Protein AF-A0A1Y4HK35-F1 (afdb_monomer_lite)

Secondary structure (DSSP, 8-state):
---SEES--SSPPPTT-SEEEEE-SS-EEEEEE-GGG-EEEEEEEEETTEEEEEEE-TTTTHHHHT-SSHHHHHHHHTTT-HHHHHHHHSTTS-EEEEPTTS-EEEEEEE-------HHHHHT-HHHHHHHHHHHHHHHHHHHHHHHH-S-HHHHHHHGGGB-

pLDDT: mean 89.92, std 7.28, range [55.41, 98.0]

Structure (mmCIF, N/CA/C/O backbone):
data_AF-A0A1Y4HK35-F1
#
_entry.id   AF-A0A1Y4HK35-F1
#
loop_
_atom_site.group_PDB
_atom_site.id
_atom_site.type_symbol
_atom_site.label_a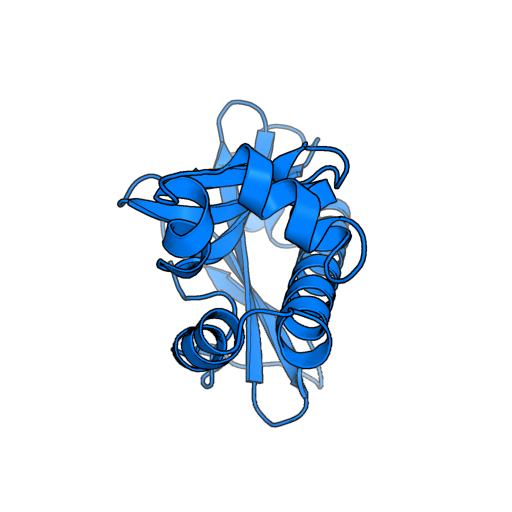tom_id
_atom_site.label_alt_id
_atom_site.label_comp_id
_atom_site.label_asym_id
_atom_site.label_entity_id
_atom_site.label_seq_id
_atom_site.pdbx_PDB_ins_code
_atom_site.Cartn_x
_atom_site.Cartn_y
_atom_site.Cartn_z
_atom_site.occupancy
_atom_site.B_iso_or_equiv
_atom_site.auth_seq_id
_atom_site.auth_comp_id
_atom_site.auth_asym_id
_atom_site.auth_atom_id
_atom_site.pdbx_PDB_model_num
ATOM 1 N N . MET A 1 1 ? 6.032 11.462 -5.127 1.00 88.12 1 MET A N 1
ATOM 2 C CA . MET A 1 1 ? 5.573 10.131 -5.578 1.00 88.12 1 MET A CA 1
ATOM 3 C C . MET A 1 1 ? 4.065 10.184 -5.784 1.00 88.12 1 MET A C 1
ATOM 5 O O . MET A 1 1 ? 3.454 11.137 -5.311 1.00 88.12 1 MET A O 1
ATOM 9 N N . ARG A 1 2 ? 3.468 9.275 -6.564 1.00 91.75 2 ARG A N 1
ATOM 10 C CA . ARG A 1 2 ? 2.007 9.292 -6.769 1.00 91.75 2 ARG A CA 1
ATOM 11 C C . ARG A 1 2 ? 1.309 8.571 -5.609 1.00 91.75 2 ARG A C 1
ATOM 13 O O . ARG A 1 2 ? 1.859 7.581 -5.142 1.00 91.75 2 ARG A O 1
ATOM 20 N N . PRO A 1 3 ? 0.118 9.005 -5.164 1.00 92.81 3 PRO A N 1
ATOM 21 C CA . PRO A 1 3 ? -0.661 8.251 -4.185 1.00 92.81 3 PRO A CA 1
ATOM 22 C C . PRO A 1 3 ? -0.900 6.799 -4.620 1.00 92.81 3 PRO A C 1
ATOM 24 O O . PRO A 1 3 ? -1.019 6.509 -5.812 1.00 92.81 3 PRO A O 1
ATOM 27 N N . PHE A 1 4 ? -1.013 5.901 -3.642 1.00 94.50 4 PHE A N 1
ATOM 28 C CA . PHE A 1 4 ? -1.179 4.459 -3.822 1.00 94.50 4 PHE A CA 1
ATOM 29 C C . PHE A 1 4 ? -2.345 4.104 -4.749 1.00 94.50 4 PHE A C 1
ATOM 31 O O . PHE A 1 4 ? -2.208 3.199 -5.565 1.00 94.50 4 PHE A O 1
ATOM 38 N N . ILE A 1 5 ? -3.475 4.813 -4.664 1.00 93.31 5 ILE A N 1
ATOM 39 C CA . ILE A 1 5 ? -4.615 4.609 -5.565 1.00 93.31 5 ILE A CA 1
ATOM 40 C C . ILE A 1 5 ? -4.724 5.795 -6.520 1.00 93.31 5 ILE A C 1
ATOM 42 O O . ILE A 1 5 ? -4.788 6.948 -6.097 1.00 93.31 5 ILE A O 1
ATOM 46 N N . GLN A 1 6 ? -4.788 5.507 -7.817 1.00 91.94 6 GLN A N 1
ATOM 47 C CA . GLN A 1 6 ? -4.930 6.504 -8.879 1.00 91.94 6 GLN A CA 1
ATOM 48 C C . GLN A 1 6 ? -6.112 6.181 -9.789 1.00 91.94 6 GLN A C 1
ATOM 50 O O . GLN A 1 6 ? -6.414 5.012 -10.043 1.00 91.94 6 GLN A O 1
ATOM 55 N N . ARG A 1 7 ? -6.746 7.216 -10.350 1.00 90.62 7 ARG A N 1
ATOM 56 C CA . ARG A 1 7 ? -7.714 7.059 -11.458 1.00 90.62 7 ARG A CA 1
ATOM 57 C C . ARG A 1 7 ? -7.062 7.039 -12.836 1.00 90.62 7 ARG A C 1
ATOM 59 O O . ARG A 1 7 ? -7.694 6.656 -13.817 1.00 90.62 7 ARG A O 1
ATOM 66 N N . THR A 1 8 ? -5.803 7.457 -12.923 1.00 90.75 8 THR A N 1
ATOM 67 C CA . THR A 1 8 ? -5.049 7.487 -14.175 1.00 90.75 8 THR A CA 1
ATOM 68 C C . THR A 1 8 ? -3.822 6.590 -14.083 1.00 90.75 8 THR A C 1
ATOM 70 O O . THR A 1 8 ? -3.077 6.608 -13.105 1.00 90.75 8 THR A O 1
ATOM 73 N N . ALA A 1 9 ? -3.595 5.797 -15.130 1.00 88.44 9 ALA A N 1
ATOM 74 C CA . ALA A 1 9 ? -2.435 4.916 -15.206 1.00 88.44 9 ALA A CA 1
ATOM 75 C C . ALA A 1 9 ? -1.120 5.704 -15.224 1.00 88.44 9 ALA A C 1
ATOM 77 O O . ALA A 1 9 ? -0.148 5.326 -14.571 1.00 88.44 9 ALA A O 1
ATOM 78 N N . GLY A 1 10 ? -1.086 6.796 -15.998 1.00 88.31 10 GLY A N 1
ATOM 79 C CA . GLY A 1 10 ? 0.145 7.523 -16.321 1.00 88.31 10 GLY A CA 1
ATOM 80 C C . GLY A 1 10 ? 1.108 6.744 -17.230 1.00 88.31 10 GLY A C 1
ATOM 81 O O . GLY A 1 10 ? 2.196 7.237 -17.505 1.00 88.31 10 GLY A O 1
ATOM 82 N N . ALA A 1 11 ? 0.721 5.549 -17.689 1.00 87.12 11 ALA A N 1
ATOM 83 C CA . ALA A 1 11 ? 1.512 4.664 -18.538 1.00 87.12 11 ALA A CA 1
ATOM 84 C C . ALA A 1 11 ? 0.618 3.816 -19.456 1.00 87.12 11 ALA A C 1
ATOM 86 O O . ALA A 1 11 ? -0.577 3.644 -19.197 1.00 87.12 11 ALA A O 1
ATOM 87 N N . THR A 1 12 ? 1.218 3.262 -20.508 1.00 89.44 12 THR A N 1
ATOM 88 C CA . THR A 1 12 ? 0.552 2.355 -21.451 1.00 89.44 12 THR A CA 1
ATOM 89 C C . THR A 1 12 ? 0.796 0.907 -21.048 1.00 89.44 12 THR A C 1
ATOM 91 O O . THR A 1 12 ? 1.933 0.506 -20.832 1.00 89.44 12 THR A O 1
ATOM 94 N N . PHE A 1 13 ? -0.262 0.099 -21.026 1.00 91.62 13 PHE A N 1
ATOM 95 C CA . PHE A 1 13 ? -0.157 -1.339 -20.788 1.00 91.62 13 PHE A CA 1
ATOM 96 C C . PHE A 1 13 ? -0.114 -2.093 -22.111 1.00 91.62 13 PHE A C 1
ATOM 98 O O . PHE A 1 13 ? -0.999 -1.929 -22.952 1.00 91.62 13 PHE A O 1
ATOM 105 N N . THR A 1 14 ? 0.885 -2.948 -22.280 1.00 86.38 14 THR A N 1
ATOM 106 C CA . THR A 1 14 ? 1.069 -3.761 -23.484 1.00 86.38 14 THR A CA 1
ATOM 107 C C . THR A 1 14 ? 0.354 -5.106 -23.360 1.00 86.38 14 THR A C 1
ATOM 109 O O . THR A 1 14 ? 0.247 -5.662 -22.271 1.00 86.38 14 THR A O 1
ATOM 112 N N . CYS A 1 15 ? -0.160 -5.624 -24.481 1.00 82.94 15 CYS A N 1
ATOM 113 C CA . CYS A 1 15 ? -0.577 -7.024 -24.667 1.00 82.94 15 CYS A CA 1
ATOM 114 C C . CYS A 1 15 ? -1.416 -7.653 -23.533 1.00 82.94 15 CYS A C 1
ATOM 116 O O . CYS A 1 15 ? -1.201 -8.802 -23.166 1.00 82.94 15 CYS A O 1
ATOM 118 N N . GLY A 1 16 ? -2.372 -6.913 -22.964 1.00 81.56 16 GLY A N 1
ATOM 119 C CA . GLY A 1 16 ? -3.230 -7.434 -21.891 1.00 81.56 16 GLY A CA 1
ATOM 120 C C . GLY A 1 16 ? -2.576 -7.498 -20.505 1.00 81.56 16 GLY A C 1
ATOM 121 O O . GLY A 1 16 ? -3.235 -7.932 -19.566 1.00 81.56 16 GLY A O 1
ATOM 122 N N . SER A 1 17 ? -1.341 -7.008 -20.347 1.00 88.06 17 SER A N 1
ATOM 123 C CA . SER A 1 17 ? -0.649 -6.948 -19.057 1.00 88.06 17 SER A CA 1
ATOM 124 C C . SER A 1 17 ? -1.459 -6.182 -18.003 1.00 88.06 17 SER A C 1
ATOM 126 O O . SER A 1 17 ? -2.085 -5.145 -18.289 1.00 88.06 17 SER A O 1
ATOM 128 N N . SER A 1 18 ? -1.419 -6.696 -16.774 1.00 91.94 18 SER A N 1
ATOM 129 C CA . SER A 1 18 ? -1.931 -6.067 -15.553 1.00 91.94 18 SER A CA 1
ATOM 130 C C . SER A 1 18 ? -0.920 -5.123 -14.900 1.00 91.94 18 SER A C 1
ATOM 132 O O . SER A 1 18 ? -1.316 -4.345 -14.036 1.00 91.94 18 SER A O 1
ATOM 134 N N . LEU A 1 19 ? 0.342 -5.138 -15.337 1.00 94.50 19 LEU A N 1
ATOM 135 C CA . LEU A 1 19 ? 1.432 -4.322 -14.808 1.00 94.50 19 LEU A CA 1
ATOM 136 C C . LEU A 1 19 ? 2.051 -3.446 -15.906 1.00 94.50 19 LEU A C 1
ATOM 138 O O . LEU A 1 19 ? 2.266 -3.887 -17.038 1.00 94.50 19 LEU A O 1
ATOM 142 N N . SER A 1 20 ? 2.360 -2.202 -15.553 1.00 95.31 20 SER A N 1
ATOM 143 C CA . SER A 1 20 ? 3.189 -1.287 -16.334 1.00 95.31 20 SER A CA 1
ATOM 144 C C . SER A 1 20 ? 4.217 -0.615 -15.429 1.00 95.31 20 SER A C 1
ATOM 146 O O . SER A 1 20 ? 4.016 -0.497 -14.223 1.00 95.31 20 SER A O 1
ATOM 148 N N . LEU A 1 21 ? 5.311 -0.146 -16.022 1.00 94.75 21 LEU A N 1
ATOM 149 C CA . LEU A 1 21 ? 6.431 0.475 -15.319 1.00 94.75 21 LEU A CA 1
ATOM 150 C C . LEU A 1 21 ? 6.566 1.936 -15.740 1.00 94.75 21 LEU A C 1
ATOM 152 O O . LEU A 1 21 ? 6.464 2.245 -16.929 1.00 94.75 21 LEU A O 1
ATOM 156 N N . ILE A 1 22 ? 6.840 2.826 -14.789 1.00 94.88 22 ILE A N 1
ATOM 157 C CA . ILE A 1 22 ? 7.289 4.192 -15.079 1.00 94.88 22 ILE A CA 1
ATOM 158 C C . ILE A 1 22 ? 8.643 4.408 -14.422 1.00 94.88 22 ILE A C 1
ATOM 160 O O . ILE A 1 22 ? 8.771 4.345 -13.202 1.00 94.88 22 ILE A O 1
ATOM 164 N N . PHE A 1 23 ? 9.649 4.716 -15.234 1.00 93.75 23 PHE A N 1
ATOM 165 C CA . PHE A 1 23 ? 10.972 5.076 -14.745 1.00 93.75 23 PHE A CA 1
ATOM 166 C C . PHE A 1 23 ? 10.999 6.559 -14.385 1.00 93.75 23 PHE A C 1
ATOM 168 O O . PHE A 1 23 ? 10.716 7.426 -15.216 1.00 93.75 23 PHE A O 1
ATOM 175 N N . ARG A 1 24 ? 11.341 6.855 -13.133 1.00 92.62 24 ARG A N 1
ATOM 176 C CA . ARG A 1 24 ? 11.659 8.203 -12.662 1.00 92.62 24 ARG A CA 1
ATOM 177 C C . ARG A 1 24 ? 13.157 8.294 -12.411 1.00 92.62 24 ARG A C 1
ATOM 179 O O . ARG A 1 24 ? 13.869 7.297 -12.437 1.00 92.62 24 ARG A O 1
ATOM 186 N N . LYS A 1 25 ? 13.632 9.517 -12.173 1.00 88.88 25 LYS A N 1
ATOM 187 C CA . LYS A 1 25 ? 15.055 9.786 -11.940 1.00 88.88 25 LYS A CA 1
ATOM 188 C C . LYS A 1 25 ? 15.631 8.939 -10.796 1.00 88.88 25 LYS A C 1
ATOM 190 O O . LYS A 1 25 ? 16.723 8.408 -10.944 1.00 88.88 25 LYS A O 1
ATOM 195 N N . ASP A 1 26 ? 14.881 8.811 -9.701 1.00 88.94 26 ASP A N 1
ATOM 196 C CA . ASP A 1 26 ? 15.382 8.239 -8.442 1.00 88.94 26 ASP A CA 1
ATOM 197 C C . ASP A 1 26 ? 14.604 6.988 -7.980 1.00 88.94 26 ASP A C 1
ATOM 199 O O . ASP A 1 26 ? 14.903 6.432 -6.929 1.00 88.94 26 ASP A O 1
ATOM 203 N N . TYR A 1 27 ? 13.576 6.562 -8.721 1.00 92.88 27 TYR A N 1
ATOM 204 C CA . TYR A 1 27 ? 12.713 5.429 -8.362 1.00 92.88 27 TYR A CA 1
ATOM 205 C C . TYR A 1 27 ? 11.961 4.886 -9.584 1.00 92.88 27 TYR A C 1
ATOM 207 O O . TYR A 1 27 ? 11.912 5.523 -10.639 1.00 92.88 27 TYR A O 1
ATOM 215 N N . ILE A 1 28 ? 11.337 3.721 -9.433 1.00 95.12 28 ILE A N 1
ATOM 216 C CA . ILE A 1 28 ? 10.404 3.149 -10.413 1.00 95.12 28 ILE A CA 1
ATOM 217 C C . ILE A 1 28 ? 9.006 3.118 -9.812 1.00 95.12 28 ILE A C 1
ATOM 219 O O . ILE A 1 28 ? 8.845 2.873 -8.623 1.00 95.12 28 ILE A O 1
ATOM 223 N N . GLU A 1 29 ? 7.990 3.362 -10.630 1.00 96.75 29 GLU A N 1
ATOM 224 C CA . GLU A 1 29 ? 6.596 3.126 -10.268 1.00 96.75 29 GLU A CA 1
ATOM 225 C C . GLU A 1 29 ? 6.117 1.834 -10.933 1.00 96.75 29 GLU A C 1
ATOM 227 O O . GLU A 1 29 ? 6.039 1.754 -12.162 1.00 96.75 29 GLU A O 1
ATOM 232 N N . TYR A 1 30 ? 5.767 0.844 -10.118 1.00 97.12 30 TYR A N 1
ATOM 233 C CA . TYR A 1 30 ? 4.970 -0.304 -10.518 1.00 97.12 30 TYR A CA 1
ATOM 234 C C . TYR A 1 30 ? 3.497 0.107 -10.523 1.00 97.12 30 TYR A C 1
ATOM 236 O O . TYR A 1 30 ? 2.930 0.455 -9.485 1.00 97.12 30 TYR A O 1
ATOM 244 N N . VAL A 1 31 ? 2.890 0.106 -11.708 1.00 97.31 31 VAL A N 1
ATOM 245 C CA . VAL A 1 31 ? 1.504 0.518 -11.942 1.00 97.31 31 VAL A CA 1
ATOM 246 C C . VAL A 1 31 ? 0.664 -0.720 -12.218 1.00 97.31 31 VAL A C 1
ATOM 248 O O . VAL A 1 31 ? 0.692 -1.268 -13.321 1.00 97.31 31 VAL A O 1
ATOM 251 N N . PHE A 1 32 ? -0.114 -1.140 -11.229 1.00 96.56 32 PHE A N 1
ATOM 252 C CA . PHE A 1 32 ? -0.989 -2.303 -11.311 1.00 96.56 32 PHE A CA 1
ATOM 253 C C . PHE A 1 32 ? -2.407 -1.890 -11.701 1.00 96.56 32 PHE A C 1
ATOM 255 O O . PHE A 1 32 ? -2.987 -0.986 -11.100 1.00 96.56 32 PHE A O 1
ATOM 262 N N . LYS A 1 33 ? -3.003 -2.562 -12.688 1.00 95.25 33 LYS A N 1
ATOM 263 C CA . LYS A 1 33 ? -4.431 -2.427 -13.003 1.00 95.25 33 LYS A CA 1
ATOM 264 C C . LYS A 1 33 ? -5.271 -3.024 -11.885 1.00 95.25 33 LYS A C 1
ATOM 266 O O . LYS A 1 33 ? -5.120 -4.194 -11.548 1.00 95.25 33 LYS A O 1
ATOM 271 N N . LEU A 1 34 ? -6.217 -2.238 -11.387 1.00 92.56 34 LEU A N 1
ATOM 272 C CA . LEU A 1 34 ? -7.253 -2.685 -10.465 1.00 92.56 34 LEU A CA 1
ATOM 273 C C . LEU A 1 34 ? -8.615 -2.683 -11.168 1.00 92.56 34 LEU A C 1
ATOM 275 O O . LEU A 1 34 ? -8.788 -2.171 -12.278 1.00 92.56 34 LEU A O 1
ATOM 279 N N . GLN A 1 35 ? -9.616 -3.259 -10.511 1.00 86.56 35 GLN A N 1
ATOM 280 C CA . GLN A 1 35 ? -10.988 -3.216 -11.008 1.00 86.56 35 GLN A CA 1
ATOM 281 C C . GLN A 1 35 ? -11.564 -1.791 -10.957 1.00 86.56 35 GLN A C 1
ATOM 283 O O . GLN A 1 35 ? -11.138 -0.949 -10.168 1.00 86.56 35 GLN A O 1
ATOM 288 N N . GLY A 1 36 ? -12.567 -1.522 -11.797 1.00 84.50 36 GLY A N 1
ATOM 289 C CA . GLY A 1 36 ? -13.308 -0.256 -11.770 1.00 84.50 36 GLY A CA 1
ATOM 290 C C . GLY A 1 36 ? -12.544 0.958 -12.311 1.00 84.50 36 GLY A C 1
ATOM 291 O O . GLY A 1 36 ? -12.919 2.085 -12.003 1.00 84.50 36 GLY A O 1
ATOM 292 N N . GLY A 1 37 ? -11.485 0.742 -13.100 1.00 88.56 37 GLY A N 1
ATOM 293 C CA . GLY A 1 37 ? -10.690 1.821 -13.700 1.00 88.56 37 GLY A CA 1
ATOM 294 C C . GLY A 1 37 ? -9.699 2.482 -12.739 1.00 88.56 37 GLY A C 1
ATOM 295 O O . GLY A 1 3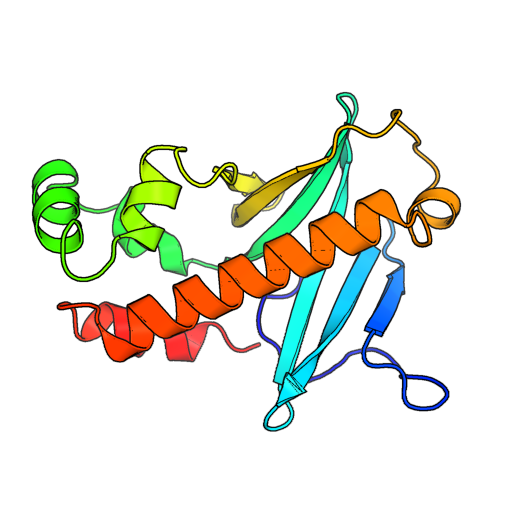7 ? -9.225 3.580 -13.021 1.00 88.56 37 GLY A O 1
ATOM 296 N N . PHE A 1 38 ? -9.399 1.831 -11.614 1.00 92.00 38 PHE A N 1
ATOM 297 C CA . PHE A 1 38 ? -8.378 2.270 -10.668 1.00 92.00 38 PHE A CA 1
ATOM 298 C C . PHE A 1 38 ? -7.035 1.593 -10.938 1.00 92.00 38 PHE A C 1
ATOM 300 O O . PHE A 1 38 ? -6.962 0.531 -11.559 1.00 92.00 38 PHE A O 1
ATOM 307 N N .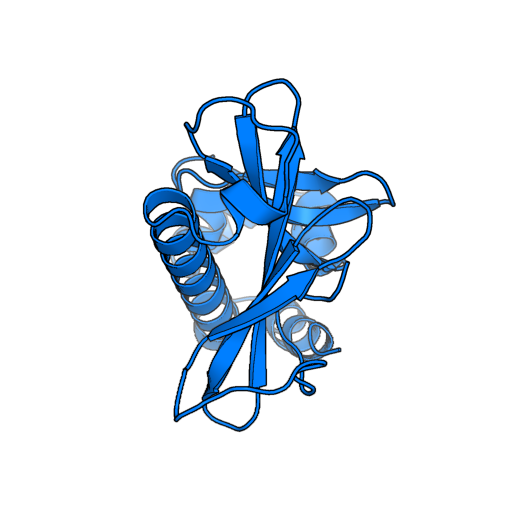 TYR A 1 39 ? -5.975 2.203 -10.422 1.00 95.25 39 TYR A N 1
ATOM 308 C CA . TYR A 1 39 ? -4.616 1.689 -10.496 1.00 95.25 39 TYR A CA 1
ATOM 309 C C . TYR A 1 39 ? -3.965 1.729 -9.117 1.00 95.25 39 TYR A C 1
ATOM 311 O O . TYR A 1 39 ? -4.142 2.703 -8.384 1.00 95.25 39 TYR A O 1
ATOM 319 N N . GLY A 1 40 ? -3.231 0.671 -8.781 1.00 95.94 40 GLY A N 1
ATOM 320 C CA . GLY A 1 40 ? -2.403 0.574 -7.584 1.00 95.94 40 GLY A CA 1
ATOM 321 C C . GLY A 1 40 ? -0.964 0.944 -7.920 1.00 95.94 40 GLY A C 1
ATOM 322 O O . GLY A 1 40 ? -0.409 0.404 -8.875 1.00 95.94 40 GLY A O 1
ATOM 323 N N . ILE A 1 41 ? -0.371 1.862 -7.164 1.00 96.94 41 ILE A N 1
ATOM 324 C CA . ILE A 1 41 ? 0.985 2.363 -7.391 1.00 96.94 41 ILE A CA 1
ATOM 325 C C . ILE A 1 41 ? 1.891 1.928 -6.245 1.00 96.94 41 ILE A C 1
ATOM 327 O O . ILE A 1 41 ? 1.693 2.339 -5.101 1.00 96.94 41 ILE A O 1
ATOM 331 N N . ILE A 1 42 ? 2.916 1.145 -6.569 1.00 97.81 42 ILE A N 1
ATOM 332 C CA . ILE A 1 42 ? 4.008 0.809 -5.653 1.00 97.81 42 ILE A CA 1
ATOM 333 C C . ILE A 1 42 ? 5.298 1.416 -6.197 1.00 97.81 42 ILE A C 1
ATOM 335 O O . ILE A 1 42 ? 5.615 1.269 -7.374 1.00 97.81 42 ILE A O 1
ATOM 339 N N . HIS A 1 43 ? 6.053 2.103 -5.349 1.00 96.31 43 HIS A N 1
ATOM 340 C CA . HIS A 1 43 ? 7.325 2.715 -5.716 1.00 96.31 43 HIS A CA 1
ATOM 341 C C . HIS A 1 43 ? 8.467 1.798 -5.310 1.00 96.31 43 HIS A C 1
ATOM 343 O O . HIS A 1 43 ? 8.527 1.394 -4.154 1.00 96.31 43 HIS A O 1
ATOM 349 N N . LEU A 1 44 ? 9.387 1.522 -6.225 1.00 95.25 44 LEU A N 1
ATOM 350 C CA . LEU A 1 44 ? 10.679 0.926 -5.919 1.00 95.25 44 LEU A CA 1
ATOM 351 C C . LEU A 1 44 ? 11.723 2.025 -5.769 1.00 95.25 44 LEU A C 1
ATOM 353 O O . LEU A 1 44 ? 12.025 2.733 -6.731 1.00 95.25 44 LEU A O 1
ATOM 357 N N . ILE A 1 45 ? 12.285 2.136 -4.575 1.00 92.31 45 ILE A N 1
ATOM 358 C CA . ILE A 1 45 ? 13.265 3.145 -4.198 1.00 92.31 45 ILE A CA 1
ATOM 359 C C . ILE A 1 45 ? 14.570 2.427 -3.842 1.00 92.31 45 ILE A C 1
ATOM 361 O O . ILE A 1 45 ? 14.605 1.693 -2.849 1.00 92.31 45 ILE A O 1
ATOM 365 N N . PRO A 1 46 ? 15.657 2.649 -4.595 1.00 87.31 46 PRO A N 1
ATOM 366 C CA . PRO A 1 46 ? 16.965 2.157 -4.202 1.00 87.31 46 PRO A CA 1
ATOM 367 C C . PRO A 1 46 ? 17.456 2.822 -2.925 1.00 87.31 46 PRO A C 1
ATOM 369 O O . PRO A 1 46 ? 17.439 4.049 -2.805 1.00 87.31 46 PRO A O 1
ATOM 372 N N . ALA A 1 47 ? 17.937 2.016 -1.984 1.00 77.62 47 ALA A N 1
ATOM 373 C CA . ALA A 1 47 ? 18.600 2.489 -0.781 1.00 77.62 47 ALA A CA 1
ATO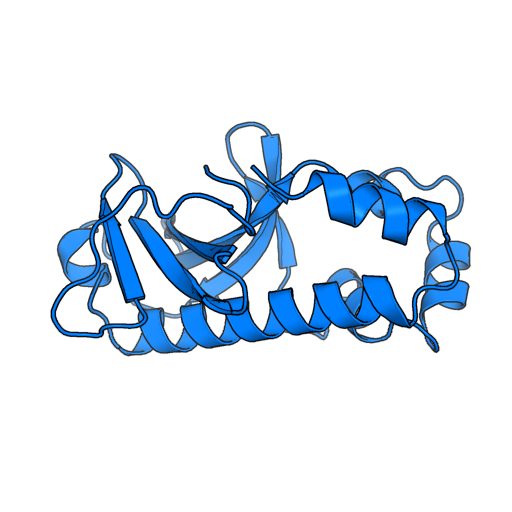M 374 C C . ALA A 1 47 ? 19.960 1.797 -0.601 1.00 77.62 47 ALA A C 1
ATOM 376 O O . ALA A 1 47 ? 20.260 0.771 -1.213 1.00 77.62 47 ALA A O 1
ATOM 377 N N . ALA A 1 48 ? 20.814 2.403 0.226 1.00 70.06 48 ALA A N 1
ATOM 378 C CA . ALA A 1 48 ? 22.160 1.893 0.490 1.00 70.06 48 ALA A CA 1
ATOM 379 C C . ALA A 1 48 ? 22.136 0.506 1.157 1.00 70.06 48 ALA A C 1
ATOM 381 O O . ALA A 1 48 ? 22.984 -0.331 0.859 1.00 70.06 48 ALA A O 1
ATOM 382 N N . ASP A 1 49 ? 21.125 0.259 1.992 1.00 72.56 49 ASP A N 1
ATOM 383 C CA . ASP A 1 49 ? 20.990 -0.954 2.804 1.00 72.56 49 ASP A CA 1
ATOM 384 C C . ASP A 1 49 ? 20.046 -2.001 2.180 1.00 72.56 49 ASP A C 1
ATOM 386 O O . ASP A 1 49 ? 19.683 -2.979 2.829 1.00 72.56 49 ASP A O 1
ATOM 390 N N . GLY A 1 50 ? 19.620 -1.798 0.929 1.00 79.31 50 GLY A N 1
ATOM 391 C CA . GLY A 1 50 ? 18.656 -2.661 0.244 1.00 79.31 50 GLY A CA 1
ATOM 392 C C . GLY A 1 50 ? 17.665 -1.878 -0.610 1.00 79.31 50 GLY A C 1
ATOM 393 O O . GLY A 1 50 ? 17.744 -0.659 -0.735 1.00 79.31 50 GLY A O 1
ATOM 394 N N . GLN A 1 51 ? 16.726 -2.580 -1.235 1.00 89.56 51 GLN A N 1
ATOM 395 C CA . GLN A 1 51 ? 15.686 -1.950 -2.047 1.00 89.56 51 GLN A CA 1
ATOM 396 C C . GLN A 1 51 ? 14.429 -1.760 -1.201 1.00 89.56 51 GLN A C 1
ATOM 398 O O . GLN A 1 51 ? 14.014 -2.682 -0.504 1.00 89.56 51 GLN A O 1
ATOM 403 N N . MET A 1 52 ? 13.795 -0.593 -1.274 1.00 93.06 52 MET A N 1
ATOM 404 C CA . MET A 1 52 ? 12.553 -0.319 -0.556 1.00 93.06 52 MET A CA 1
ATOM 405 C C . MET A 1 52 ? 11.381 -0.270 -1.530 1.00 93.06 52 MET A C 1
ATOM 407 O O . MET A 1 52 ? 11.413 0.461 -2.517 1.00 93.06 52 MET A O 1
ATOM 411 N N . LEU A 1 53 ? 10.314 -0.990 -1.206 1.00 96.12 53 LEU A N 1
ATOM 412 C CA . LEU A 1 53 ? 9.004 -0.805 -1.814 1.00 96.12 53 LEU A CA 1
ATOM 413 C C . LEU A 1 53 ? 8.172 0.140 -0.953 1.00 96.12 53 LEU A C 1
ATOM 415 O O . LEU A 1 53 ? 8.196 0.038 0.273 1.00 96.12 53 LEU A O 1
ATOM 419 N N . PHE A 1 54 ? 7.435 1.053 -1.579 1.00 96.88 54 PHE A N 1
ATOM 420 C CA . PHE A 1 54 ? 6.676 2.088 -0.883 1.00 96.88 54 PHE A CA 1
ATOM 421 C C . PHE A 1 54 ? 5.323 2.360 -1.548 1.00 96.88 54 PHE A C 1
ATOM 423 O O . PHE A 1 54 ? 5.245 2.725 -2.722 1.00 96.88 54 PHE A O 1
ATOM 430 N N . ALA A 1 55 ? 4.248 2.236 -0.776 1.00 97.19 55 ALA A N 1
ATOM 431 C CA . ALA A 1 55 ? 2.911 2.689 -1.131 1.00 97.19 55 ALA A CA 1
ATOM 432 C C . ALA A 1 55 ? 2.652 4.039 -0.452 1.00 97.19 55 ALA A C 1
ATOM 434 O O . ALA A 1 55 ? 2.663 4.122 0.775 1.00 97.19 55 ALA A O 1
ATOM 435 N N . ASP A 1 56 ? 2.407 5.088 -1.235 1.00 95.12 56 ASP A N 1
ATOM 436 C CA . ASP A 1 56 ? 2.141 6.434 -0.715 1.00 95.12 56 ASP A CA 1
ATOM 437 C C . ASP A 1 56 ? 0.681 6.541 -0.244 1.00 95.12 56 ASP A C 1
ATOM 439 O O . ASP A 1 56 ? -0.244 6.439 -1.048 1.00 95.12 56 ASP A O 1
ATOM 443 N N . TRP A 1 57 ? 0.460 6.739 1.056 1.00 94.25 57 TRP A N 1
ATOM 444 C CA . TRP A 1 57 ? -0.879 6.882 1.641 1.00 94.25 57 TRP A CA 1
ATOM 445 C C . TRP A 1 57 ? -1.211 8.343 1.975 1.00 94.25 57 TRP A C 1
ATOM 447 O O . TRP A 1 57 ? -2.137 8.614 2.744 1.00 94.25 57 TRP A O 1
ATOM 457 N N . GLY A 1 58 ? -0.470 9.297 1.405 1.00 89.88 58 GLY A N 1
ATOM 458 C CA . GLY A 1 58 ? -0.680 10.720 1.623 1.00 89.88 58 GLY A CA 1
ATOM 459 C C . GLY A 1 58 ? -0.619 11.082 3.105 1.00 89.88 58 GLY A C 1
ATOM 460 O O . GLY A 1 58 ? 0.314 10.722 3.815 1.00 89.88 58 GLY A O 1
ATOM 461 N N . ASP A 1 59 ? -1.627 11.797 3.591 1.00 87.69 59 ASP A N 1
ATOM 462 C CA . ASP A 1 59 ? -1.751 12.200 4.993 1.00 87.69 59 ASP A CA 1
ATOM 463 C C . ASP A 1 59 ? -2.671 11.278 5.810 1.00 87.69 59 ASP A C 1
ATOM 465 O O . ASP A 1 59 ? -2.941 11.558 6.979 1.00 87.69 59 ASP A O 1
ATOM 469 N N . TYR A 1 60 ? -3.148 10.167 5.239 1.00 90.69 60 TYR A N 1
ATOM 470 C CA . TYR A 1 60 ? -4.198 9.353 5.854 1.00 90.69 60 TYR A CA 1
ATOM 471 C C . TYR A 1 60 ? -3.830 8.886 7.268 1.00 90.69 60 TYR A C 1
ATOM 473 O O . TYR A 1 60 ? -4.618 9.013 8.209 1.00 90.69 60 TYR A O 1
ATOM 481 N N . PHE A 1 61 ? -2.594 8.418 7.449 1.00 90.06 61 PHE A N 1
ATOM 482 C CA . PHE A 1 61 ? -2.118 7.919 8.737 1.00 90.06 61 PHE A CA 1
ATOM 483 C C . PHE A 1 61 ? -1.827 9.013 9.780 1.00 90.06 61 PHE A C 1
ATOM 485 O O . PHE A 1 61 ? -1.590 8.684 10.943 1.00 90.06 61 PHE A O 1
ATOM 492 N N . GLN A 1 62 ? -1.947 10.303 9.439 1.00 87.81 62 GLN A N 1
ATOM 493 C CA . GLN A 1 62 ? -1.927 11.386 10.435 1.00 87.81 62 GLN A CA 1
ATOM 494 C C . GLN A 1 62 ? -3.081 11.267 11.439 1.00 87.81 62 GLN A C 1
ATOM 496 O O . GLN A 1 62 ? -2.951 11.699 12.581 1.00 87.81 62 GLN A O 1
ATOM 501 N N . LEU A 1 63 ? -4.181 10.609 11.051 1.00 85.38 63 LEU A N 1
ATOM 502 C CA . LEU A 1 63 ? -5.276 10.245 11.957 1.00 85.38 63 LEU A CA 1
ATOM 503 C C . LEU A 1 63 ? -4.833 9.369 13.134 1.00 85.38 63 LEU A C 1
ATOM 505 O O . LEU A 1 63 ? -5.501 9.363 14.165 1.00 85.38 63 LEU A O 1
ATOM 509 N N . ILE A 1 64 ? -3.751 8.608 12.951 1.00 85.75 64 ILE A N 1
ATOM 510 C CA . ILE A 1 64 ? -3.217 7.675 13.943 1.00 85.75 64 ILE A CA 1
ATOM 511 C C . ILE A 1 64 ? -2.047 8.316 14.683 1.00 85.75 64 ILE A C 1
ATOM 513 O O . ILE A 1 64 ? -2.056 8.371 15.908 1.00 85.75 64 ILE A O 1
ATOM 517 N N . ILE A 1 65 ? -1.066 8.840 13.940 1.00 83.56 65 ILE A N 1
ATOM 518 C CA . ILE A 1 65 ? 0.161 9.424 14.507 1.00 83.56 65 ILE A CA 1
ATOM 519 C C . ILE A 1 65 ? -0.155 10.662 15.356 1.00 83.56 65 ILE A C 1
ATOM 521 O O . ILE A 1 65 ? 0.448 10.860 16.406 1.00 83.56 65 ILE A O 1
ATOM 525 N N . GLY A 1 66 ? -1.111 11.486 14.920 1.00 81.25 66 GLY A N 1
ATOM 526 C CA . GLY A 1 66 ? -1.510 12.709 15.614 1.00 81.25 66 GLY A CA 1
ATOM 527 C C . GLY A 1 66 ? -2.617 12.518 16.654 1.00 81.25 66 GLY A C 1
ATOM 528 O O . GLY A 1 66 ? -3.179 13.510 17.112 1.00 81.25 66 GLY A O 1
ATOM 529 N N . HIS A 1 67 ? -3.000 11.281 16.992 1.00 87.75 67 HIS A N 1
ATOM 530 C CA . HIS A 1 67 ? -4.105 11.042 17.920 1.00 87.75 67 HIS A CA 1
ATOM 531 C C . HIS A 1 67 ? -3.689 11.304 19.376 1.00 87.75 67 HIS A C 1
ATOM 533 O O . HIS A 1 67 ? -2.703 10.752 19.853 1.00 87.75 67 HIS A O 1
ATOM 539 N N . ASN A 1 68 ? -4.487 12.085 20.113 1.00 87.38 68 ASN A N 1
ATOM 540 C CA . ASN A 1 68 ? -4.178 12.486 21.495 1.00 87.38 68 ASN A CA 1
ATOM 541 C C . ASN A 1 68 ? -4.152 11.313 22.498 1.00 87.38 68 ASN A C 1
ATOM 543 O O . ASN A 1 68 ? -3.479 11.389 23.519 1.00 87.38 68 ASN A O 1
ATOM 547 N N . GLU A 1 69 ? -4.893 10.236 22.221 1.00 90.75 69 GLU A N 1
ATOM 548 C CA . GLU A 1 69 ? -4.946 9.019 23.050 1.00 90.75 69 GLU A CA 1
ATOM 549 C C . GLU A 1 69 ? -4.619 7.776 22.192 1.00 90.75 69 GLU A C 1
ATOM 551 O O . GLU A 1 69 ? -5.538 7.052 21.792 1.00 90.75 69 GLU A O 1
ATOM 556 N N . PRO A 1 70 ? -3.350 7.534 21.821 1.00 87.44 70 PRO A N 1
ATOM 557 C CA . PRO A 1 70 ? -2.999 6.491 20.855 1.00 87.44 70 PRO A CA 1
ATOM 558 C C . PRO A 1 70 ? -3.283 5.079 21.386 1.00 87.44 70 PRO A C 1
ATOM 560 O O . PRO A 1 70 ? -3.823 4.252 20.661 1.00 87.44 70 PRO A O 1
ATOM 563 N N . GLU A 1 71 ? -3.022 4.802 22.666 1.00 89.62 71 GLU A N 1
ATOM 564 C CA . GLU A 1 71 ? -3.275 3.476 23.256 1.00 89.62 71 GLU A CA 1
ATOM 565 C C . GLU A 1 71 ? -4.761 3.101 23.248 1.00 89.62 71 GLU A C 1
ATOM 567 O O . GLU A 1 71 ? -5.141 1.974 22.929 1.00 89.62 71 GLU A O 1
ATOM 572 N N . LYS A 1 72 ? -5.626 4.067 23.570 1.00 92.38 72 LYS A N 1
ATOM 573 C CA . LYS A 1 72 ? -7.078 3.885 23.542 1.00 92.38 72 LYS A CA 1
ATOM 574 C C . LYS A 1 72 ? -7.575 3.662 22.119 1.00 92.38 72 LYS A C 1
ATOM 576 O O . LYS A 1 72 ? -8.413 2.789 21.905 1.00 92.38 72 LYS A O 1
ATOM 581 N N . LEU A 1 73 ? -7.033 4.412 21.155 1.00 91.81 73 LEU A N 1
ATOM 582 C CA . LEU A 1 73 ? -7.312 4.206 19.738 1.00 91.81 73 LEU A CA 1
ATOM 583 C C . LEU A 1 73 ? -6.937 2.781 19.304 1.00 91.81 73 LEU A C 1
ATOM 585 O O . LEU A 1 73 ? -7.761 2.119 18.677 1.00 91.81 73 LEU A O 1
ATOM 589 N N . MET A 1 74 ? -5.755 2.282 19.687 1.00 91.62 74 MET A N 1
ATOM 590 C CA . MET A 1 74 ? -5.339 0.912 19.359 1.00 91.62 74 MET A CA 1
ATOM 591 C C . MET A 1 74 ? -6.309 -0.126 19.930 1.00 91.62 74 MET A C 1
ATOM 593 O O . MET A 1 74 ? -6.810 -0.957 19.178 1.00 91.62 74 MET A O 1
ATOM 597 N N . ARG A 1 75 ? -6.700 -0.018 21.207 1.00 93.44 75 ARG A N 1
ATOM 598 C CA . ARG A 1 75 ? -7.684 -0.939 21.815 1.00 93.44 75 ARG A CA 1
ATOM 599 C C . ARG A 1 75 ? -9.027 -0.955 21.081 1.00 93.44 75 ARG A C 1
ATOM 601 O O . ARG A 1 75 ? -9.661 -1.997 20.954 1.00 93.44 75 ARG A O 1
ATOM 608 N N . MET A 1 76 ? -9.476 0.197 20.579 1.00 93.56 76 MET A N 1
ATOM 609 C CA . MET A 1 76 ? -10.713 0.285 19.792 1.00 93.56 76 MET A CA 1
ATOM 610 C C . MET A 1 76 ? -10.589 -0.363 18.406 1.00 93.56 76 MET A C 1
ATOM 612 O O . MET A 1 76 ? -11.604 -0.754 17.828 1.00 93.56 76 MET A O 1
ATOM 616 N N . LEU A 1 77 ? -9.371 -0.466 17.871 1.00 93.69 77 LEU A N 1
ATOM 617 C CA . LEU A 1 77 ? -9.075 -1.022 16.553 1.00 93.69 77 LEU A CA 1
ATOM 618 C C . LEU A 1 77 ? -8.710 -2.513 16.584 1.00 93.69 77 LEU A C 1
ATOM 620 O O . LEU A 1 77 ? -8.924 -3.170 15.573 1.00 93.69 77 LEU A O 1
ATOM 624 N N . GLU A 1 78 ? -8.258 -3.062 17.717 1.00 93.44 78 GLU A N 1
ATOM 625 C CA . GLU A 1 78 ? -7.832 -4.470 17.879 1.00 93.44 78 GLU A CA 1
ATOM 626 C C . GLU A 1 78 ? -8.757 -5.492 17.216 1.00 93.44 78 GLU A C 1
ATOM 628 O O . GLU A 1 78 ? -8.316 -6.324 16.426 1.00 93.44 78 GLU A O 1
ATOM 633 N N . LYS A 1 79 ? -10.057 -5.423 17.507 1.00 94.06 79 LYS A N 1
ATOM 634 C CA . LYS A 1 79 ? -11.039 -6.358 16.947 1.00 94.06 79 LYS A CA 1
ATOM 635 C C . LYS A 1 79 ? -11.530 -5.976 15.541 1.00 94.06 79 LYS A C 1
ATOM 637 O O . LYS A 1 79 ? -11.608 -6.868 14.695 1.00 94.06 79 LYS A O 1
ATOM 642 N N . PRO A 1 80 ? -11.941 -4.721 15.264 1.00 94.88 80 PRO A N 1
ATOM 643 C CA . PRO A 1 80 ? -12.499 -4.382 13.954 1.00 94.88 80 PRO A CA 1
ATOM 644 C C . PRO A 1 80 ? -11.447 -4.206 12.848 1.00 94.88 80 PRO A C 1
ATOM 646 O O . PRO A 1 80 ? -11.767 -4.465 11.688 1.00 94.88 80 PRO A O 1
ATOM 649 N N . CYS A 1 81 ? -10.226 -3.783 13.188 1.00 95.50 81 CYS A N 1
ATOM 650 C CA . CYS A 1 81 ? -9.162 -3.430 12.244 1.00 95.50 81 CYS A CA 1
ATOM 651 C C . CYS A 1 81 ? -7.807 -4.085 12.598 1.00 95.50 81 CYS A C 1
ATOM 653 O O . CYS A 1 81 ? -6.838 -3.371 12.885 1.00 95.50 81 CYS A O 1
ATOM 655 N N . PRO A 1 82 ? -7.714 -5.427 12.600 1.00 95.31 82 PRO A N 1
ATOM 656 C CA . PRO A 1 82 ? -6.480 -6.121 12.956 1.00 95.31 82 PRO A CA 1
ATOM 657 C C . PRO A 1 82 ? -5.298 -5.769 12.040 1.00 95.31 82 PRO A C 1
ATOM 659 O O . PRO A 1 82 ? -4.197 -5.603 12.549 1.00 95.31 82 PRO A O 1
ATOM 662 N N . LYS A 1 83 ? -5.490 -5.541 10.729 1.00 95.62 83 LYS A N 1
ATOM 663 C CA . LYS A 1 83 ? -4.371 -5.167 9.836 1.00 95.62 83 LYS A CA 1
ATOM 664 C C . LYS A 1 83 ? -3.805 -3.787 10.161 1.00 95.62 83 LYS A C 1
ATOM 666 O O . LYS A 1 83 ? -2.606 -3.563 10.012 1.00 95.62 83 LYS A O 1
ATOM 671 N N . VAL A 1 84 ? -4.642 -2.853 10.623 1.00 94.38 84 VAL A N 1
ATOM 672 C CA . VAL A 1 84 ? -4.145 -1.565 11.137 1.00 94.38 84 VAL A CA 1
ATOM 673 C C . VAL A 1 84 ? -3.263 -1.801 12.362 1.00 94.38 84 VAL A C 1
ATOM 675 O O . VAL A 1 84 ? -2.178 -1.233 12.438 1.00 94.38 84 VAL A O 1
ATOM 678 N N . ILE A 1 85 ? -3.682 -2.658 13.295 1.00 95.00 85 ILE A N 1
ATOM 679 C CA . ILE A 1 85 ? -2.869 -2.989 14.473 1.00 95.00 85 ILE A CA 1
ATOM 680 C C . ILE A 1 85 ? -1.563 -3.676 14.080 1.00 95.00 85 ILE A C 1
ATOM 682 O O . ILE A 1 85 ? -0.505 -3.282 14.570 1.00 95.00 85 ILE A O 1
ATOM 686 N N . ASP A 1 86 ? -1.604 -4.632 13.158 1.00 95.75 86 ASP A N 1
ATOM 687 C CA . ASP A 1 86 ? -0.412 -5.331 12.680 1.00 95.75 86 ASP A CA 1
ATOM 688 C C . ASP A 1 86 ? 0.581 -4.371 12.006 1.00 95.75 86 ASP A C 1
ATOM 690 O O . ASP A 1 86 ? 1.795 -4.521 12.157 1.00 95.75 86 ASP A O 1
ATOM 694 N N . LEU A 1 87 ? 0.093 -3.351 11.290 1.00 95.75 87 LEU A N 1
ATOM 695 C CA . LEU A 1 87 ? 0.942 -2.288 10.746 1.00 95.75 87 LEU A CA 1
ATOM 696 C C . LEU A 1 87 ? 1.601 -1.471 11.861 1.00 95.75 87 LEU A C 1
ATOM 698 O O . LEU A 1 87 ? 2.803 -1.226 11.824 1.00 95.75 87 LEU A O 1
ATOM 702 N N . MET A 1 88 ? 0.812 -1.037 12.845 1.00 92.06 88 MET A N 1
ATOM 703 C CA . MET A 1 88 ? 1.271 -0.123 13.896 1.00 92.06 88 MET A CA 1
ATOM 704 C C . MET A 1 88 ? 2.204 -0.797 14.907 1.00 92.06 88 MET A C 1
ATOM 706 O O . MET A 1 88 ? 3.058 -0.136 15.490 1.00 92.06 88 MET A O 1
ATOM 710 N N . THR A 1 89 ? 2.057 -2.105 15.104 1.00 90.75 89 THR A N 1
ATOM 711 C CA . THR A 1 89 ? 2.909 -2.916 15.988 1.00 90.75 89 THR A CA 1
ATOM 712 C C . THR A 1 89 ? 4.109 -3.530 15.267 1.00 90.75 89 THR A C 1
ATOM 714 O O . THR A 1 89 ? 4.976 -4.114 15.913 1.00 90.75 89 THR A O 1
ATOM 717 N N . GLY A 1 90 ? 4.169 -3.420 13.935 1.00 91.12 90 GLY A N 1
ATOM 718 C CA . GLY A 1 90 ? 5.203 -4.037 13.101 1.00 91.12 90 GLY A CA 1
ATOM 719 C C . GLY A 1 90 ? 5.002 -5.536 12.841 1.00 91.12 90 GLY A C 1
ATOM 720 O O . GLY A 1 90 ? 5.790 -6.133 12.109 1.00 91.12 90 GLY A O 1
ATOM 721 N N . ALA A 1 91 ? 3.940 -6.152 13.371 1.00 93.00 91 ALA A N 1
ATOM 722 C CA . ALA A 1 91 ? 3.637 -7.568 13.160 1.00 93.00 91 ALA A CA 1
ATOM 723 C C . ALA A 1 91 ? 3.318 -7.911 11.691 1.00 93.00 91 ALA A C 1
ATOM 725 O O . ALA A 1 91 ? 3.468 -9.058 11.279 1.00 93.00 91 ALA A O 1
ATOM 726 N N . SER A 1 92 ? 2.927 -6.921 10.879 1.00 93.00 92 SER A N 1
ATOM 727 C CA . SER A 1 92 ? 2.607 -7.127 9.459 1.00 93.00 92 SER A CA 1
ATOM 728 C C . SER A 1 92 ? 3.820 -7.412 8.561 1.00 93.00 92 SER A C 1
ATOM 730 O O . SER A 1 92 ? 3.636 -7.757 7.394 1.00 93.00 92 SER A O 1
ATOM 732 N N . GLY A 1 93 ? 5.047 -7.191 9.051 1.00 91.44 93 GLY A N 1
ATOM 733 C CA . GLY A 1 93 ? 6.261 -7.183 8.225 1.00 91.44 93 GLY A CA 1
ATOM 734 C C . GLY A 1 93 ? 6.405 -5.945 7.324 1.00 91.44 93 GLY A C 1
ATOM 735 O O . GLY A 1 93 ? 7.382 -5.831 6.587 1.00 91.44 93 GLY A O 1
ATOM 736 N N . ASN A 1 94 ? 5.456 -5.007 7.389 1.00 96.25 94 ASN A N 1
ATOM 737 C CA . ASN A 1 94 ? 5.524 -3.700 6.740 1.00 96.25 94 ASN A CA 1
ATOM 738 C C . ASN A 1 94 ? 5.614 -2.601 7.802 1.00 96.25 94 ASN A C 1
ATOM 740 O O . ASN A 1 94 ? 5.143 -2.767 8.929 1.00 96.25 94 ASN A O 1
ATOM 744 N N . SER A 1 95 ? 6.159 -1.454 7.408 1.00 94.69 95 SER A N 1
ATOM 745 C CA . SER A 1 95 ? 6.405 -0.329 8.308 1.00 94.69 95 SER A CA 1
ATOM 746 C C . SER A 1 95 ? 5.793 0.950 7.770 1.00 94.69 95 SER A C 1
ATOM 748 O O . SER A 1 95 ? 5.937 1.270 6.587 1.00 94.69 95 SER A O 1
ATOM 750 N N . LEU A 1 96 ? 5.162 1.718 8.654 1.00 94.31 96 LEU A N 1
ATOM 751 C CA . LEU A 1 96 ? 4.736 3.077 8.354 1.00 94.31 96 LEU A CA 1
ATOM 752 C C . LEU A 1 96 ? 5.952 4.012 8.391 1.00 94.31 96 LEU A C 1
ATOM 754 O O . LEU A 1 96 ? 6.624 4.112 9.417 1.00 94.31 96 LEU A O 1
ATOM 758 N N . VAL A 1 97 ? 6.246 4.685 7.279 1.00 93.12 97 VAL A N 1
ATOM 759 C CA . VAL A 1 97 ? 7.432 5.543 7.144 1.00 93.12 97 VAL A CA 1
ATOM 760 C C . VAL A 1 97 ? 7.106 6.856 6.451 1.00 93.12 97 VAL A C 1
ATOM 762 O O . VAL A 1 97 ? 6.246 6.923 5.571 1.00 93.12 97 VAL A O 1
ATOM 765 N N . THR A 1 98 ? 7.859 7.891 6.813 1.00 91.75 98 THR A N 1
ATOM 766 C CA . THR A 1 98 ? 7.895 9.157 6.081 1.00 91.75 98 THR A CA 1
ATOM 767 C C . THR A 1 98 ? 9.162 9.196 5.239 1.00 91.75 98 THR A C 1
ATOM 769 O O . THR A 1 98 ? 10.269 9.160 5.779 1.00 91.75 98 THR A O 1
ATOM 772 N N . ILE A 1 99 ? 9.018 9.277 3.920 1.00 88.62 99 ILE A N 1
ATOM 773 C CA . ILE A 1 99 ? 10.158 9.355 3.000 1.00 88.62 99 ILE A CA 1
ATOM 774 C C . ILE A 1 99 ? 10.602 10.806 2.763 1.00 88.62 99 ILE A C 1
ATOM 776 O O . ILE A 1 99 ? 9.932 11.772 3.147 1.00 88.62 99 ILE A O 1
ATOM 780 N N . ARG A 1 100 ? 11.757 10.976 2.102 1.00 77.75 100 ARG A N 1
ATOM 781 C CA . ARG A 1 100 ? 12.273 12.296 1.701 1.00 77.75 100 ARG A CA 1
ATOM 782 C C . ARG A 1 100 ? 11.221 13.026 0.860 1.00 77.75 100 ARG A C 1
ATOM 784 O O . ARG A 1 100 ? 10.787 12.517 -0.166 1.00 77.75 100 ARG A O 1
ATOM 791 N N . GLY A 1 101 ? 10.818 14.214 1.312 1.00 76.44 101 GLY A N 1
ATOM 792 C CA . GLY A 1 101 ? 9.697 14.971 0.740 1.00 76.44 101 GLY A CA 1
ATOM 793 C C . GLY A 1 101 ? 8.438 14.994 1.615 1.00 76.44 101 GLY A C 1
ATOM 794 O O . GLY A 1 101 ? 7.462 15.626 1.232 1.00 76.44 101 GLY A O 1
ATOM 795 N N . GLY A 1 102 ? 8.458 14.343 2.786 1.00 84.50 102 GLY A N 1
ATOM 796 C CA . GLY A 1 102 ? 7.375 14.414 3.775 1.00 84.50 102 GLY A CA 1
ATOM 797 C C . GLY A 1 102 ? 6.180 13.507 3.474 1.00 84.50 102 GLY A C 1
ATOM 798 O O . GLY A 1 102 ? 5.172 13.580 4.170 1.00 84.50 102 GLY A O 1
ATOM 799 N N . GLN A 1 103 ? 6.286 12.655 2.453 1.00 89.31 103 GLN A N 1
ATOM 800 C CA . GLN A 1 103 ? 5.228 11.726 2.063 1.00 89.31 103 GLN A CA 1
ATOM 801 C C . GLN A 1 103 ? 5.192 10.553 3.044 1.00 89.31 103 GLN A C 1
ATOM 803 O O . GLN A 1 103 ? 6.229 9.940 3.306 1.00 89.31 103 GLN A O 1
ATOM 808 N N . LEU A 1 104 ? 4.011 10.257 3.583 1.00 92.62 104 LEU A N 1
ATOM 809 C CA . LEU A 1 104 ? 3.790 9.206 4.571 1.00 92.62 104 LEU A CA 1
ATOM 810 C C . LEU A 1 104 ? 3.118 8.009 3.899 1.00 92.62 104 LEU A C 1
ATOM 812 O O . LEU A 1 104 ? 2.149 8.140 3.152 1.00 92.62 104 LEU A O 1
ATOM 816 N N . GLY A 1 105 ? 3.635 6.818 4.163 1.00 94.94 105 GLY A N 1
ATOM 817 C CA . GLY A 1 105 ? 3.143 5.625 3.499 1.00 94.94 105 GLY A CA 1
ATOM 818 C C . GLY A 1 105 ? 3.670 4.339 4.097 1.00 94.94 105 GLY A C 1
ATOM 819 O O . GLY A 1 105 ? 4.410 4.333 5.080 1.00 94.94 105 GLY A O 1
ATOM 820 N N . ILE A 1 106 ? 3.251 3.235 3.496 1.00 97.12 106 ILE A N 1
ATOM 821 C CA . ILE A 1 106 ? 3.608 1.893 3.940 1.00 97.12 106 ILE A CA 1
ATOM 822 C C . ILE A 1 106 ? 4.800 1.439 3.118 1.00 97.12 106 ILE A C 1
ATOM 824 O O . ILE A 1 106 ? 4.752 1.446 1.889 1.00 97.12 106 ILE A O 1
ATOM 828 N N . SER A 1 107 ? 5.857 1.030 3.803 1.00 95.88 107 SER A N 1
ATOM 829 C CA . SER A 1 107 ? 7.065 0.504 3.187 1.00 95.88 107 SER A CA 1
ATOM 830 C C . SER A 1 107 ? 7.297 -0.958 3.517 1.00 95.88 107 SER A C 1
ATOM 832 O O . SER A 1 107 ? 6.903 -1.449 4.579 1.00 95.88 107 SER A O 1
ATOM 834 N N . ARG A 1 108 ? 8.009 -1.617 2.611 1.00 94.81 108 ARG A N 1
ATOM 835 C CA . ARG A 1 108 ? 8.583 -2.940 2.796 1.00 94.81 108 ARG A CA 1
ATOM 836 C C . ARG A 1 108 ? 10.029 -2.923 2.324 1.00 94.81 108 ARG A C 1
ATOM 838 O O . ARG A 1 108 ? 10.316 -2.441 1.231 1.00 94.81 108 ARG A O 1
ATOM 845 N N . GLN A 1 109 ? 10.931 -3.452 3.143 1.00 92.31 109 GLN A N 1
ATOM 846 C CA . GLN A 1 109 ? 12.311 -3.686 2.729 1.00 92.31 109 GLN A CA 1
ATOM 847 C C . GLN A 1 109 ? 12.393 -4.992 1.949 1.00 92.31 109 GLN A C 1
ATOM 849 O O . GLN A 1 109 ? 11.881 -6.018 2.393 1.00 92.31 109 GLN A O 1
ATOM 854 N N . VAL A 1 110 ? 13.056 -4.953 0.801 1.00 90.50 110 VAL A N 1
ATOM 855 C CA . VAL A 1 110 ? 13.334 -6.129 -0.012 1.00 90.50 110 VAL A CA 1
ATOM 856 C C . VAL A 1 110 ? 14.795 -6.498 0.179 1.00 90.50 110 VAL A C 1
ATOM 858 O O . VAL A 1 110 ? 15.701 -5.732 -0.157 1.00 90.50 110 VAL A O 1
ATOM 861 N N . ASN A 1 111 ? 15.019 -7.708 0.694 1.00 79.62 111 ASN A N 1
ATOM 862 C CA . ASN A 1 111 ? 16.347 -8.298 0.854 1.00 79.62 111 ASN A CA 1
ATOM 863 C C . ASN A 1 111 ? 16.917 -8.697 -0.518 1.00 79.62 111 ASN A C 1
ATOM 865 O O . ASN A 1 111 ? 16.971 -9.880 -0.862 1.00 79.62 111 ASN A O 1
ATOM 869 N N . ALA A 1 112 ? 17.291 -7.709 -1.320 1.00 73.25 112 ALA A N 1
ATOM 870 C CA . ALA A 1 112 ? 17.991 -7.852 -2.588 1.00 73.25 112 ALA A CA 1
ATOM 871 C C . ALA A 1 112 ? 19.358 -7.166 -2.488 1.00 73.25 112 ALA A C 1
ATOM 873 O O . ALA A 1 112 ? 19.537 -6.242 -1.691 1.00 73.25 112 ALA A O 1
ATOM 874 N N . ALA A 1 113 ? 20.330 -7.619 -3.285 1.00 70.88 113 ALA A N 1
ATOM 875 C CA . ALA A 1 113 ? 21.639 -6.978 -3.322 1.00 70.88 113 ALA A CA 1
ATOM 876 C C . ALA A 1 113 ? 21.476 -5.485 -3.675 1.00 70.88 113 ALA A C 1
ATOM 878 O O . ALA A 1 113 ? 20.714 -5.162 -4.596 1.00 70.88 113 ALA A O 1
ATOM 879 N N . PRO A 1 114 ? 22.167 -4.566 -2.975 1.00 71.12 114 PRO A N 1
ATOM 880 C CA . PRO A 1 114 ? 22.162 -3.162 -3.348 1.00 71.12 114 PRO A CA 1
ATOM 881 C C . PRO A 1 114 ? 22.609 -3.021 -4.803 1.00 71.12 114 PRO A C 1
ATOM 883 O O . PRO A 1 114 ? 23.722 -3.393 -5.173 1.00 71.12 114 PRO A O 1
ATOM 886 N N . ASN A 1 115 ? 21.719 -2.504 -5.640 1.00 71.50 115 ASN A N 1
ATOM 887 C CA . ASN A 1 115 ? 21.992 -2.241 -7.040 1.00 71.50 115 ASN A CA 1
ATOM 888 C C . ASN A 1 115 ? 21.492 -0.827 -7.339 1.00 71.50 115 ASN A C 1
ATOM 890 O O . ASN A 1 115 ? 20.300 -0.567 -7.193 1.00 71.50 115 ASN A O 1
ATOM 894 N N . PRO A 1 116 ? 22.371 0.112 -7.716 1.00 70.88 116 PRO A N 1
ATOM 895 C CA . PRO A 1 116 ? 21.941 1.463 -8.052 1.00 70.88 116 PRO A CA 1
ATOM 896 C C . PRO A 1 116 ? 21.267 1.533 -9.432 1.00 70.88 116 PRO A C 1
ATOM 898 O O . PRO A 1 116 ? 20.678 2.556 -9.778 1.00 70.88 116 PRO A O 1
ATOM 901 N N . ASN A 1 117 ? 21.357 0.476 -10.249 1.00 83.25 117 ASN A N 1
ATOM 902 C CA . ASN A 1 117 ? 20.776 0.454 -11.582 1.00 83.25 117 ASN A CA 1
ATOM 903 C C . ASN A 1 117 ? 19.287 0.083 -11.530 1.00 83.25 117 ASN A C 1
ATOM 905 O O . ASN A 1 117 ? 18.921 -1.091 -11.499 1.00 83.25 117 ASN A O 1
ATOM 909 N N . LEU A 1 118 ? 18.436 1.107 -11.602 1.00 84.00 118 LEU A N 1
ATOM 910 C CA . LEU A 1 118 ? 16.979 0.972 -11.657 1.00 84.00 118 LEU A CA 1
ATOM 911 C C . LEU A 1 118 ? 16.506 0.015 -12.763 1.00 84.00 118 LEU A C 1
ATOM 913 O O . LEU A 1 118 ? 15.623 -0.800 -12.526 1.00 84.00 118 LEU A O 1
ATOM 917 N N . ILE A 1 119 ? 17.104 0.059 -13.957 1.00 85.06 119 ILE A N 1
ATOM 918 C CA . ILE A 1 119 ? 16.676 -0.788 -15.083 1.00 85.06 119 ILE A CA 1
ATOM 919 C C . ILE A 1 119 ? 16.884 -2.268 -14.761 1.00 85.06 119 ILE A C 1
ATOM 921 O O . ILE A 1 119 ? 16.010 -3.081 -15.048 1.00 85.06 119 ILE A O 1
ATOM 925 N N . ALA A 1 120 ? 18.007 -2.604 -14.126 1.00 84.00 120 ALA A N 1
ATOM 926 C CA . ALA A 1 120 ? 18.297 -3.977 -13.723 1.00 84.00 120 ALA A CA 1
ATOM 927 C C . ALA A 1 120 ? 17.327 -4.485 -12.643 1.00 84.00 120 ALA A C 1
ATOM 929 O O . ALA A 1 120 ? 17.012 -5.668 -12.618 1.00 84.00 120 ALA A O 1
ATOM 930 N N . LEU A 1 121 ? 16.842 -3.594 -11.777 1.00 85.44 121 LEU A N 1
ATOM 931 C CA . LEU A 1 121 ? 15.908 -3.936 -10.706 1.00 85.44 121 LEU A CA 1
ATOM 932 C C . LEU A 1 121 ? 14.453 -4.040 -11.169 1.00 85.44 121 LEU A C 1
ATOM 934 O O . LEU A 1 121 ? 13.667 -4.764 -10.570 1.00 85.44 121 LEU A O 1
ATOM 938 N N . ALA A 1 122 ? 14.076 -3.302 -12.216 1.00 86.38 122 ALA A N 1
ATOM 939 C CA . ALA A 1 122 ? 12.682 -3.171 -12.633 1.00 86.38 122 ALA A CA 1
ATOM 940 C C . ALA A 1 122 ? 12.015 -4.517 -12.954 1.00 86.38 122 ALA A C 1
ATOM 942 O O . ALA A 1 122 ? 10.827 -4.680 -12.687 1.00 86.38 122 ALA A O 1
ATOM 943 N N . GLY A 1 123 ? 12.780 -5.445 -13.536 1.00 85.00 123 GLY A N 1
ATOM 944 C CA . GLY A 1 123 ? 12.327 -6.780 -13.926 1.00 85.00 123 GLY A CA 1
ATOM 945 C C . GLY A 1 123 ? 12.802 -7.904 -13.007 1.00 85.00 123 GLY A C 1
ATOM 946 O O . GLY A 1 123 ? 12.721 -9.059 -13.408 1.00 85.00 123 GLY A O 1
ATOM 947 N N . ASP A 1 124 ? 13.340 -7.591 -11.826 1.00 89.94 124 ASP A N 1
ATOM 948 C CA . ASP A 1 124 ? 13.731 -8.612 -10.854 1.00 89.94 124 ASP A CA 1
ATOM 949 C C . ASP A 1 124 ? 12.475 -9.297 -10.289 1.00 89.94 124 ASP A C 1
ATOM 951 O O . ASP A 1 124 ? 11.608 -8.640 -9.708 1.00 89.94 124 ASP A O 1
ATOM 955 N N . GLU A 1 125 ? 12.368 -10.616 -10.476 1.00 90.25 125 GLU A N 1
ATOM 956 C CA . GLU A 1 125 ? 11.184 -11.402 -10.096 1.00 90.25 125 GLU A CA 1
ATOM 957 C C . GLU A 1 125 ? 10.874 -11.288 -8.601 1.00 90.25 125 GLU A C 1
ATOM 959 O O . GLU A 1 125 ? 9.721 -11.106 -8.219 1.00 90.25 125 GLU A O 1
ATOM 964 N N . LYS A 1 126 ? 11.902 -11.291 -7.746 1.00 91.31 126 LYS A N 1
ATOM 965 C CA . LYS A 1 126 ? 11.711 -11.181 -6.299 1.00 91.31 126 LYS A CA 1
ATOM 966 C C . LYS A 1 126 ? 11.151 -9.814 -5.922 1.00 91.31 126 LYS A C 1
ATOM 968 O O . LYS A 1 126 ? 10.296 -9.718 -5.045 1.00 91.31 126 LYS A O 1
ATOM 973 N N . ILE A 1 127 ? 11.636 -8.746 -6.551 1.00 93.38 127 ILE A N 1
ATOM 974 C CA . ILE A 1 127 ? 11.124 -7.395 -6.294 1.00 93.38 127 ILE A CA 1
ATOM 975 C C . ILE A 1 127 ? 9.671 -7.269 -6.759 1.00 93.38 127 ILE A C 1
ATOM 977 O O . ILE A 1 127 ? 8.864 -6.656 -6.059 1.00 93.38 127 ILE A O 1
ATOM 981 N N . LEU A 1 128 ? 9.334 -7.854 -7.909 1.00 93.81 128 LEU A N 1
ATOM 982 C CA . LEU A 1 128 ? 7.970 -7.868 -8.431 1.00 93.81 128 LEU A CA 1
ATOM 983 C C . LEU A 1 128 ? 7.013 -8.636 -7.512 1.00 93.81 128 LEU A C 1
ATOM 985 O O . LEU A 1 128 ? 5.968 -8.091 -7.155 1.00 93.81 128 LEU A O 1
ATOM 989 N N . ASP A 1 129 ? 7.398 -9.826 -7.050 1.00 95.06 129 ASP A N 1
ATOM 990 C CA . ASP A 1 129 ? 6.611 -10.622 -6.101 1.00 95.06 129 ASP A CA 1
ATOM 991 C C . ASP A 1 129 ? 6.353 -9.850 -4.797 1.00 95.06 129 ASP A C 1
ATOM 993 O O . ASP A 1 129 ? 5.229 -9.793 -4.292 1.00 95.06 129 ASP A O 1
ATOM 997 N N . GLU A 1 130 ? 7.380 -9.195 -4.251 1.00 95.62 130 GLU A N 1
ATOM 998 C CA . GLU A 1 130 ? 7.248 -8.371 -3.045 1.00 95.62 130 GLU A CA 1
ATOM 999 C C . GLU A 1 130 ? 6.378 -7.124 -3.281 1.00 95.62 130 GLU A C 1
ATOM 1001 O O . GLU A 1 130 ? 5.637 -6.699 -2.387 1.00 95.62 130 GLU A O 1
ATOM 1006 N N . ALA A 1 131 ? 6.415 -6.544 -4.486 1.00 96.94 131 ALA A N 1
ATOM 1007 C CA . ALA A 1 131 ? 5.558 -5.424 -4.869 1.00 96.94 131 ALA A CA 1
ATOM 1008 C C . ALA A 1 131 ? 4.087 -5.845 -4.963 1.00 96.94 131 ALA A C 1
ATOM 1010 O O . ALA A 1 131 ? 3.218 -5.125 -4.465 1.00 96.94 131 ALA A O 1
ATOM 1011 N N . GLU A 1 132 ? 3.801 -7.018 -5.529 1.00 96.69 132 GLU A N 1
ATOM 1012 C CA . GLU A 1 132 ? 2.453 -7.592 -5.568 1.00 96.69 132 GLU A CA 1
ATOM 1013 C C . GLU A 1 132 ? 1.925 -7.914 -4.168 1.00 96.69 132 GLU A C 1
ATOM 1015 O O . GLU A 1 132 ? 0.773 -7.611 -3.842 1.00 96.69 132 GLU A O 1
ATOM 1020 N N . GLN A 1 133 ? 2.772 -8.454 -3.292 1.00 97.06 133 GLN A N 1
ATOM 1021 C CA . GLN A 1 133 ? 2.395 -8.700 -1.903 1.00 97.06 133 GLN A CA 1
ATOM 1022 C C . GLN A 1 133 ? 2.113 -7.401 -1.138 1.00 97.06 133 GLN A C 1
ATOM 1024 O O . GLN A 1 133 ? 1.136 -7.335 -0.384 1.00 97.06 133 GLN A O 1
ATOM 1029 N N . LEU A 1 134 ? 2.927 -6.354 -1.330 1.00 98.00 134 LEU A N 1
ATOM 1030 C CA . LEU A 1 134 ? 2.675 -5.043 -0.726 1.00 98.00 134 LEU A CA 1
ATOM 1031 C C . LEU A 1 134 ? 1.386 -4.411 -1.270 1.00 98.00 134 LEU A C 1
ATOM 1033 O O . LEU A 1 134 ? 0.606 -3.854 -0.493 1.00 98.00 134 LEU A O 1
ATOM 1037 N N . LEU A 1 135 ? 1.128 -4.529 -2.576 1.00 97.81 135 LEU A N 1
ATOM 1038 C CA . LEU A 1 135 ? -0.129 -4.113 -3.199 1.00 97.81 135 LEU A CA 1
ATOM 1039 C C . LEU A 1 135 ? -1.319 -4.822 -2.546 1.00 97.81 135 LEU A C 1
ATOM 1041 O O . LEU A 1 135 ? -2.246 -4.155 -2.087 1.00 97.81 135 LEU A O 1
ATOM 1045 N N . SER A 1 136 ? -1.283 -6.156 -2.473 1.00 97.12 136 SER A N 1
ATOM 1046 C CA . SER A 1 136 ? -2.350 -6.961 -1.874 1.00 97.12 136 SER A CA 1
ATOM 1047 C C . SER A 1 136 ? -2.594 -6.566 -0.420 1.00 97.12 136 SER A C 1
ATOM 1049 O O . SER A 1 136 ? -3.738 -6.362 -0.017 1.00 97.12 136 SER A O 1
ATOM 1051 N N . TYR A 1 137 ? -1.526 -6.383 0.360 1.00 97.94 137 TYR A N 1
ATOM 1052 C CA . TYR A 1 137 ? -1.625 -5.926 1.742 1.00 97.94 137 TYR A CA 1
ATOM 1053 C C . TYR A 1 137 ? -2.311 -4.557 1.852 1.00 97.94 137 TYR A C 1
ATOM 1055 O O . TYR A 1 137 ? -3.218 -4.376 2.666 1.00 97.94 137 TYR A O 1
ATOM 1063 N N . CYS A 1 138 ? -1.917 -3.596 1.013 1.00 97.06 138 CYS A N 1
ATOM 1064 C CA . CYS A 1 138 ? -2.505 -2.259 1.018 1.00 97.06 138 CYS A CA 1
ATOM 1065 C C . CYS A 1 138 ? -3.986 -2.277 0.604 1.00 97.06 138 CYS A C 1
ATOM 1067 O O . CYS A 1 138 ? -4.792 -1.554 1.191 1.00 97.06 138 CYS A O 1
ATOM 1069 N N . LEU A 1 139 ? -4.371 -3.115 -0.365 1.00 95.75 139 LEU A N 1
ATOM 1070 C CA . LEU A 1 139 ? -5.769 -3.286 -0.774 1.00 95.75 139 LEU A CA 1
ATOM 1071 C C . LEU A 1 139 ? -6.619 -3.917 0.332 1.00 95.75 139 LEU A C 1
ATOM 1073 O O . LEU A 1 139 ? -7.729 -3.449 0.598 1.00 95.75 139 LEU A O 1
ATOM 1077 N N . ASP A 1 140 ? -6.091 -4.932 1.011 1.00 96.19 140 ASP A N 1
ATOM 1078 C CA . ASP A 1 140 ? -6.753 -5.548 2.156 1.00 96.19 140 ASP A CA 1
ATOM 1079 C C . ASP A 1 140 ? -6.953 -4.549 3.298 1.00 96.19 140 ASP A C 1
ATOM 1081 O O . ASP A 1 140 ? -8.039 -4.474 3.875 1.00 96.19 140 ASP A O 1
ATOM 1085 N N . LEU A 1 141 ? -5.916 -3.768 3.614 1.00 96.06 141 LEU A N 1
ATOM 1086 C CA . LEU A 1 141 ? -5.970 -2.725 4.634 1.00 96.06 141 LEU A CA 1
ATOM 1087 C C . LEU A 1 141 ? -7.010 -1.660 4.267 1.00 96.06 141 LEU A C 1
ATOM 1089 O O . LEU A 1 141 ? -7.845 -1.289 5.093 1.00 96.06 141 LEU A O 1
ATOM 1093 N N . PHE A 1 142 ? -7.020 -1.214 3.008 1.00 94.44 142 PHE A N 1
ATOM 1094 C CA . PHE A 1 142 ? -8.025 -0.286 2.494 1.00 94.44 142 PHE A CA 1
ATOM 1095 C C . PHE A 1 142 ? -9.441 -0.852 2.666 1.00 94.44 142 PHE A C 1
ATOM 1097 O O . PHE A 1 142 ? -10.344 -0.162 3.149 1.00 94.44 142 PHE A O 1
ATOM 1104 N N . HIS A 1 143 ? -9.648 -2.120 2.300 1.00 93.88 143 HIS A N 1
ATOM 1105 C CA . HIS A 1 143 ? -10.941 -2.784 2.420 1.00 93.88 143 HIS A CA 1
ATOM 1106 C C . HIS A 1 143 ? -11.386 -2.927 3.880 1.00 93.88 143 HIS A C 1
ATOM 1108 O O . HIS A 1 143 ? -12.546 -2.639 4.194 1.00 93.88 143 HIS A O 1
ATOM 1114 N N . GLU A 1 144 ? -10.484 -3.338 4.772 1.00 95.56 144 GLU A N 1
ATOM 1115 C CA . GLU A 1 144 ? -10.730 -3.457 6.209 1.00 95.56 144 GLU A CA 1
ATOM 1116 C C . GLU A 1 144 ? -11.179 -2.123 6.800 1.00 95.56 144 GLU A C 1
ATOM 1118 O O . GLU A 1 144 ? -12.247 -2.043 7.408 1.00 95.56 144 GLU A O 1
ATOM 1123 N N . ILE A 1 145 ? -10.424 -1.053 6.548 1.00 94.56 145 ILE A N 1
ATOM 1124 C CA . ILE A 1 145 ? -10.763 0.275 7.051 1.00 94.56 145 ILE A CA 1
ATOM 1125 C C . ILE A 1 145 ? -12.127 0.711 6.502 1.00 94.56 145 ILE A C 1
ATOM 1127 O O . ILE A 1 145 ? -12.998 1.148 7.258 1.00 94.56 145 ILE A O 1
ATOM 1131 N N . ARG A 1 146 ? -12.358 0.560 5.193 1.00 92.88 146 ARG A N 1
ATOM 1132 C CA . ARG A 1 146 ? -13.610 0.985 4.555 1.00 92.88 146 ARG A CA 1
ATOM 1133 C C . ARG A 1 146 ? -14.830 0.267 5.130 1.00 92.88 146 ARG A C 1
ATOM 1135 O O . ARG A 1 146 ? -15.877 0.884 5.310 1.00 92.88 146 ARG A O 1
ATOM 1142 N N . THR A 1 147 ? -14.718 -1.029 5.400 1.00 93.56 147 THR A N 1
ATOM 1143 C CA . THR A 1 147 ? -15.870 -1.868 5.756 1.00 93.56 147 THR A CA 1
ATOM 1144 C C . THR A 1 147 ? -16.043 -2.013 7.264 1.00 93.56 147 THR A C 1
ATOM 1146 O O . THR A 1 147 ? -17.147 -1.806 7.769 1.00 93.56 147 THR A O 1
ATOM 1149 N N . LYS A 1 148 ? -14.961 -2.279 7.999 1.00 94.94 148 LYS A N 1
ATOM 1150 C CA . LYS A 1 148 ? -15.001 -2.689 9.408 1.00 94.94 148 LYS A CA 1
ATOM 1151 C C . LYS A 1 148 ? -14.669 -1.578 10.398 1.00 94.94 148 LYS A C 1
ATOM 1153 O O . LYS A 1 148 ? -15.119 -1.663 11.537 1.00 94.94 148 LYS A O 1
ATOM 1158 N N . CYS A 1 149 ? -13.946 -0.529 9.989 1.00 92.62 149 CYS A N 1
ATOM 1159 C CA . CYS A 1 149 ? -13.510 0.517 10.922 1.00 92.62 149 CYS A CA 1
ATOM 1160 C C . CYS A 1 149 ? -14.694 1.144 11.682 1.00 92.62 149 CYS A C 1
ATOM 1162 O O . CYS A 1 149 ? -15.697 1.507 11.054 1.00 92.62 149 CYS A O 1
ATOM 1164 N N . PRO A 1 150 ? -14.608 1.296 13.015 1.00 92.06 150 PRO A N 1
ATOM 1165 C CA . PRO A 1 150 ? -15.691 1.876 13.803 1.00 92.06 150 PRO A CA 1
ATOM 1166 C C . PRO A 1 150 ? -15.794 3.397 13.630 1.00 92.06 150 PRO A C 1
ATOM 1168 O O . PRO A 1 150 ? -16.807 3.977 14.007 1.00 92.06 150 PRO A O 1
ATOM 1171 N N . PHE A 1 151 ? -14.779 4.049 13.049 1.00 91.75 151 PHE A N 1
ATOM 1172 C CA . PHE A 1 151 ? -14.711 5.502 12.905 1.00 91.75 151 PHE A CA 1
ATOM 1173 C C . PHE A 1 151 ? -15.207 5.957 11.521 1.00 91.75 151 PHE A C 1
ATOM 1175 O O . PHE A 1 151 ? -14.523 5.730 10.517 1.00 91.75 151 PHE A O 1
ATOM 1182 N N . PRO A 1 152 ? -16.362 6.647 11.420 1.00 90.06 152 PRO A N 1
ATOM 1183 C CA . PRO A 1 152 ? -16.891 7.103 10.132 1.00 90.06 152 PRO A CA 1
ATOM 1184 C C . PRO A 1 152 ? -15.960 8.083 9.407 1.00 90.06 152 PRO A C 1
ATOM 1186 O O . PRO A 1 152 ? -15.840 8.030 8.185 1.00 90.06 152 PRO A O 1
ATOM 1189 N N . GLU A 1 153 ? -15.261 8.945 10.148 1.00 88.06 153 GLU A N 1
ATOM 1190 C CA . GLU A 1 153 ? -14.342 9.938 9.574 1.00 88.06 153 GLU A CA 1
ATOM 1191 C C . GLU A 1 153 ? -13.131 9.303 8.880 1.00 88.06 153 GLU A C 1
ATOM 1193 O O . GLU A 1 153 ? -12.663 9.808 7.861 1.00 88.06 153 GLU A O 1
ATOM 1198 N N . TRP A 1 154 ? -12.670 8.148 9.363 1.00 90.88 154 TRP A N 1
ATOM 1199 C CA . TRP A 1 154 ? -11.595 7.389 8.722 1.00 90.88 154 TRP A CA 1
ATOM 1200 C C . TRP A 1 154 ? -12.051 6.859 7.360 1.00 90.88 154 TRP A C 1
ATOM 1202 O O . TRP A 1 154 ? -11.373 7.040 6.352 1.00 90.88 154 TRP A O 1
ATOM 1212 N N . LYS A 1 155 ? -13.270 6.309 7.295 1.00 90.75 155 LYS A N 1
ATOM 1213 C CA . LYS A 1 155 ? -13.876 5.852 6.034 1.00 90.75 155 LYS A CA 1
ATOM 1214 C C . LYS A 1 155 ? -14.049 6.989 5.031 1.00 90.75 155 LYS A C 1
ATOM 1216 O O . LYS A 1 155 ? -13.792 6.790 3.848 1.00 90.75 155 LYS A O 1
ATOM 1221 N N . LYS A 1 156 ? -14.463 8.175 5.489 1.00 87.62 156 LYS A N 1
ATOM 1222 C CA . LYS A 1 156 ? -14.593 9.362 4.628 1.00 87.62 156 LYS A CA 1
ATOM 1223 C C . LYS A 1 156 ? -13.240 9.799 4.074 1.00 87.62 156 LYS A C 1
ATOM 1225 O O . LYS A 1 156 ? -13.132 10.035 2.877 1.00 87.62 156 LYS A O 1
ATOM 1230 N N . ARG A 1 157 ? -12.199 9.854 4.910 1.00 86.88 157 ARG A N 1
ATOM 1231 C CA . ARG A 1 157 ? -10.853 10.258 4.477 1.00 86.88 157 ARG A CA 1
ATOM 1232 C C . ARG A 1 157 ? -10.207 9.283 3.494 1.00 86.88 157 ARG A C 1
ATOM 1234 O O . ARG A 1 157 ? -9.454 9.741 2.644 1.00 86.88 157 ARG A O 1
ATOM 1241 N N . LEU A 1 158 ? -10.552 7.991 3.520 1.00 86.06 158 LEU A N 1
ATOM 1242 C CA . LEU A 1 158 ? -10.109 7.051 2.478 1.00 86.06 158 LEU A CA 1
ATOM 1243 C C . LEU A 1 158 ? -10.524 7.490 1.065 1.00 86.06 158 LEU A C 1
ATOM 1245 O O . LEU A 1 158 ? -9.816 7.205 0.107 1.00 86.06 158 LEU A O 1
ATOM 1249 N N . VAL A 1 159 ? -11.658 8.184 0.914 1.00 72.44 159 VAL A N 1
ATOM 1250 C CA . VAL A 1 159 ? -12.133 8.687 -0.389 1.00 72.44 159 VAL A CA 1
ATOM 1251 C C . VAL A 1 159 ? -11.217 9.793 -0.928 1.00 72.44 159 VAL A C 1
ATOM 1253 O O . VAL A 1 159 ? -11.177 10.023 -2.129 1.00 72.44 159 VAL A O 1
ATOM 1256 N N . ASN A 1 160 ? -10.436 10.444 -0.068 1.00 72.44 160 ASN A N 1
ATOM 1257 C CA . ASN A 1 160 ? -9.500 11.492 -0.472 1.00 72.44 160 ASN A CA 1
ATOM 1258 C C . ASN A 1 160 ? -8.115 10.939 -0.845 1.00 72.44 160 ASN A C 1
ATOM 1260 O O . ASN A 1 16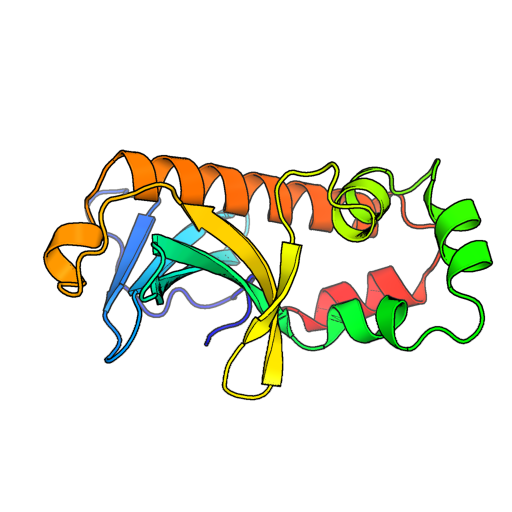0 ? -7.258 11.706 -1.268 1.00 72.44 160 ASN A O 1
ATOM 1264 N N . LEU A 1 161 ? -7.892 9.623 -0.719 1.00 70.94 161 LEU A N 1
ATOM 1265 C CA . LEU A 1 161 ? -6.650 8.970 -1.155 1.00 70.94 161 LEU A CA 1
ATOM 1266 C C . LEU A 1 161 ? -6.526 8.861 -2.680 1.00 70.94 161 LEU A C 1
ATOM 1268 O O . LEU A 1 161 ? -5.462 8.490 -3.176 1.00 70.94 161 LEU A O 1
ATOM 1272 N N . TYR A 1 162 ? -7.598 9.137 -3.428 1.00 68.12 162 TYR A N 1
ATOM 1273 C CA . TYR A 1 162 ? -7.560 9.106 -4.885 1.00 68.12 162 TYR A CA 1
ATOM 1274 C C . TYR A 1 162 ? -6.852 10.356 -5.418 1.00 68.12 162 TYR A C 1
ATOM 1276 O O . TYR A 1 162 ? -7.326 11.470 -5.197 1.00 68.12 162 TYR A O 1
ATOM 1284 N N . GLY A 1 163 ? -5.757 10.157 -6.155 1.00 55.41 163 GLY A N 1
ATOM 1285 C CA . GLY A 1 163 ? -5.236 11.166 -7.086 1.00 55.41 163 GLY A CA 1
AT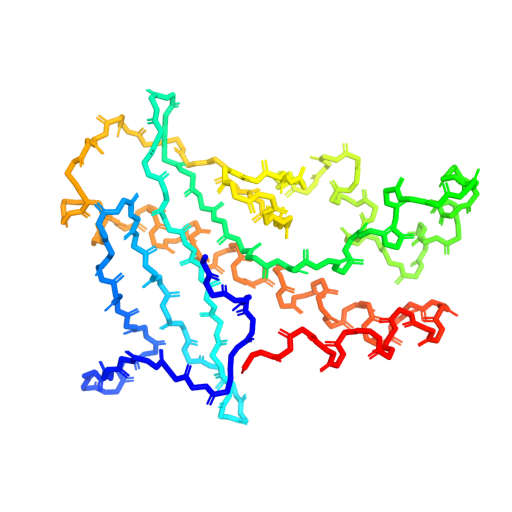OM 1286 C C . GLY A 1 163 ? -5.841 11.050 -8.479 1.00 55.41 163 GLY A C 1
ATOM 1287 O O . GLY A 1 163 ? -6.309 9.942 -8.860 1.00 55.41 163 GLY A O 1
#

Sequence (163 aa):
MRPFIQRTAGATFTCGSSLSLIFRKDYIEYVFKLQGGFYGIIHLIPAADGQMLFADWGDYFQLIIGHNEPEKLMRMLEKPCPKVIDLMTGASGNSLVTIRGGQLGISRQVNAAPNPNLIALAGDEKILDEAEQLLSYCLDLFHEIRTKCPFPEWKKRLVNLYG

Radius of gyration: 15.95 Å; chains: 1; bounding box: 39×26×48 Å

Foldseek 3Di:
DAAQKELDQVDDDPDPDQWDWDDDPFWIWTWGDDPPSMTGTWIWGFDPQAIKIWHFQACLCCCQVVDPCNVVVLVLCVPLQVLVNCAVVVVVQWHFDQDPPRTTTIMHGQPDDRDSDNVVVVPDPSNVVVNVVVSVSVVVNLVSCLPRNPDVVSNVVSVVSYD